Protein AF-A0A023GGV0-F1 (afdb_monomer)

Solvent-accessible surface area (backbone atoms only — not comparable to full-atom values): 5201 Å² total; per-residue (Å²): 108,55,76,78,77,37,46,68,47,42,52,51,40,54,75,67,69,54,82,83,84,68,62,47,73,94,45,60,68,54,46,52,50,48,51,52,53,34,45,76,72,72,39,51,68,45,80,42,54,42,87,46,84,59,97,56,65,63,65,44,64,76,46,74,47,79,46,74,67,62,64,74,66,51,38,74,65,50,62,88,50,48,77,103

InterPro domains:
  IPR002833 Peptidyl-tRNA hydrolase, PTH2 [PF01981] (2-84)
  IPR002833 Peptidyl-tRNA hydrolase, PTH2 [PTHR12649] (1-84)
  IPR002833 Peptidyl-tRNA hydrolase, PTH2 [TIGR00283] (3-84)
  IPR023476 Peptidyl-tRNA hydrolase II domain superfamily [G3DSA:3.40.1490.10] (1-84)
  IPR023476 Peptidyl-tRNA hydrolase II domain superfamily [SSF102462] (6-84)

pLDDT: mean 91.49, std 8.27, range [65.69, 97.44]

Nearest PDB structures (foldseek):
  1xty-assembly2_D  TM=9.727E-01  e=1.612E-07  Saccharolobus solfataricus P2
  2d3k-assembly1_B  TM=9.488E-01  e=1.508E-07  Pyrococcus horikoshii OT3
  1q7s-assembly3_A  TM=9.199E-01  e=1.612E-07  Homo sapiens
  2zv3-assembly3_F  TM=9.124E-01  e=2.745E-07  Methanocaldococcus jannaschii DSM 2661
  3erj-assembly1_A  TM=9.327E-01  e=7.961E-07  Archaeoglobus fulgidus

Structure (mmCIF, N/CA/C/O backbone):
data_AF-A0A023GGV0-F1
#
_entry.id   AF-A0A023GGV0-F1
#
loop_
_atom_site.group_PDB
_atom_site.id
_atom_site.type_symbol
_atom_site.label_atom_id
_atom_site.label_alt_id
_atom_site.label_comp_id
_atom_site.label_asym_id
_atom_site.label_entity_id
_atom_site.label_seq_id
_atom_site.pdbx_PDB_ins_code
_atom_site.Cartn_x
_atom_site.Cartn_y
_atom_site.Cartn_z
_atom_site.occupancy
_atom_site.B_iso_or_equiv
_atom_site.auth_seq_id
_atom_site.auth_comp_id
_atom_site.auth_asym_id
_atom_site.auth_atom_id
_atom_site.pdbx_PDB_model_num
ATOM 1 N N . GLN A 1 1 ? 0.114 11.572 6.383 1.00 74.44 1 GLN A N 1
ATOM 2 C CA . GLN A 1 1 ? -1.202 11.265 5.781 1.00 74.44 1 GLN A CA 1
ATOM 3 C C . GLN A 1 1 ? -2.115 10.587 6.809 1.00 74.44 1 GLN A C 1
ATOM 5 O O . GLN A 1 1 ? -3.006 11.261 7.305 1.00 74.44 1 GLN A O 1
ATOM 10 N N . ALA A 1 2 ? -1.823 9.367 7.289 1.00 83.62 2 ALA A N 1
ATOM 11 C CA . ALA A 1 2 ? -2.697 8.632 8.233 1.00 83.62 2 ALA A CA 1
ATOM 12 C C . ALA A 1 2 ? -3.039 9.363 9.543 1.00 83.62 2 ALA A C 1
ATOM 14 O O . ALA A 1 2 ? -4.184 9.347 9.979 1.00 83.62 2 ALA A O 1
ATOM 15 N N . GLN A 1 3 ? -2.082 10.077 10.142 1.00 88.94 3 GLN A N 1
ATOM 16 C CA . GLN A 1 3 ? -2.329 10.844 11.370 1.00 88.94 3 GLN A CA 1
ATOM 17 C C . GLN A 1 3 ? -3.380 11.954 11.192 1.00 88.94 3 GLN A C 1
ATOM 19 O O . GLN A 1 3 ? -4.045 12.324 12.155 1.00 88.94 3 GLN A O 1
ATOM 24 N N . ARG A 1 4 ? -3.533 12.485 9.972 1.00 90.06 4 ARG A N 1
ATOM 25 C CA . ARG A 1 4 ? -4.499 13.547 9.656 1.00 90.06 4 ARG A CA 1
ATOM 26 C C . ARG A 1 4 ? -5.830 12.966 9.178 1.00 90.06 4 ARG A C 1
ATOM 28 O O . ARG A 1 4 ? -6.872 13.454 9.590 1.00 90.06 4 ARG A O 1
ATOM 35 N N . GLU A 1 5 ? -5.787 11.927 8.345 1.00 90.25 5 GLU A N 1
ATOM 36 C CA . GLU A 1 5 ? -6.970 11.371 7.669 1.00 90.25 5 GLU A CA 1
ATOM 37 C C . GLU A 1 5 ? -7.680 10.281 8.485 1.00 90.25 5 GLU A C 1
ATOM 39 O O . GLU A 1 5 ? -8.904 10.265 8.569 1.00 90.25 5 GLU A O 1
ATOM 44 N N . THR A 1 6 ? -6.931 9.386 9.139 1.00 92.38 6 THR A N 1
ATOM 45 C CA . THR A 1 6 ? -7.479 8.234 9.876 1.00 92.38 6 THR A CA 1
ATOM 46 C C . THR A 1 6 ? -6.861 8.072 11.278 1.00 92.38 6 THR A C 1
ATOM 48 O O . THR A 1 6 ? -6.437 6.978 11.664 1.00 92.38 6 THR A O 1
ATOM 51 N N . PRO A 1 7 ? -6.858 9.121 12.130 1.00 94.25 7 PRO A N 1
ATOM 52 C CA . PRO A 1 7 ? -6.151 9.113 13.417 1.00 94.25 7 PRO A CA 1
ATOM 53 C C . PRO A 1 7 ? -6.618 8.020 14.390 1.00 94.25 7 PRO A C 1
ATOM 55 O O . PRO A 1 7 ? -5.838 7.558 15.221 1.00 94.25 7 PRO A O 1
ATOM 58 N N . LYS A 1 8 ? -7.888 7.597 14.318 1.00 94.75 8 LYS A N 1
ATOM 59 C CA . LYS A 1 8 ? -8.413 6.491 15.139 1.00 94.75 8 LYS A CA 1
ATOM 60 C C . LYS A 1 8 ? -7.854 5.137 14.691 1.00 94.75 8 LYS A C 1
ATOM 62 O O . LYS A 1 8 ? -7.414 4.369 15.541 1.00 94.75 8 LYS A O 1
ATOM 67 N N . ALA A 1 9 ? -7.847 4.874 13.381 1.00 93.69 9 ALA A N 1
ATOM 68 C CA . ALA A 1 9 ? -7.309 3.638 12.814 1.00 93.69 9 ALA A CA 1
ATOM 69 C C . ALA A 1 9 ? -5.799 3.535 13.060 1.00 93.69 9 ALA A C 1
ATOM 71 O O . ALA A 1 9 ? -5.320 2.484 13.477 1.00 93.69 9 ALA A O 1
ATOM 72 N N . LEU A 1 10 ? -5.076 4.652 12.907 1.00 95.56 10 LEU A N 1
ATOM 73 C CA . LEU A 1 10 ? -3.652 4.733 13.221 1.00 95.56 10 LEU A CA 1
ATOM 74 C C . LEU A 1 10 ? -3.366 4.348 14.679 1.00 95.56 10 LEU A C 1
ATOM 76 O O . LEU A 1 10 ? -2.579 3.440 14.919 1.00 95.56 10 LEU A O 1
ATOM 80 N N . ARG A 1 11 ? -4.064 4.959 15.648 1.00 96.31 11 ARG A N 1
ATOM 81 C CA . ARG A 1 11 ? -3.872 4.643 17.074 1.00 96.31 11 ARG A CA 1
ATOM 82 C C . ARG A 1 11 ? -4.198 3.193 17.423 1.00 96.31 11 ARG A C 1
ATOM 84 O O . ARG A 1 11 ? -3.545 2.617 18.288 1.00 96.31 11 ARG A O 1
ATOM 91 N N . LEU A 1 12 ? -5.231 2.613 16.809 1.00 95.62 12 LEU A N 1
ATOM 92 C CA . LEU A 1 12 ? -5.575 1.208 17.033 1.00 95.62 12 LEU A CA 1
ATOM 93 C C . LEU A 1 12 ? -4.463 0.291 16.515 1.00 95.62 12 LEU A C 1
ATOM 95 O O . LEU A 1 12 ?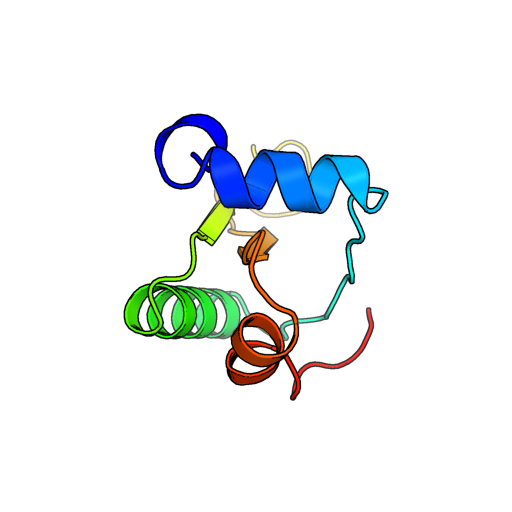 -4.009 -0.585 17.244 1.00 95.62 12 LEU A O 1
ATOM 99 N N . TRP A 1 13 ? -3.996 0.538 15.293 1.00 96.56 13 TRP A N 1
ATOM 100 C CA . TRP A 1 13 ? -2.902 -0.211 14.684 1.00 96.56 13 TRP A CA 1
ATOM 101 C C . TRP A 1 13 ? -1.607 -0.105 15.500 1.00 96.56 13 TRP A C 1
ATOM 103 O O . TRP A 1 13 ? -0.964 -1.120 15.755 1.00 96.56 13 TRP A O 1
ATOM 113 N N . GLU A 1 14 ? -1.262 1.086 15.996 1.00 96.50 14 GLU A N 1
ATOM 114 C CA . GLU A 1 14 ? -0.115 1.299 16.892 1.00 96.50 14 GLU A CA 1
ATOM 115 C C . GLU A 1 14 ? -0.237 0.488 18.191 1.00 96.50 14 GLU A C 1
ATOM 117 O O . GLU A 1 14 ? 0.712 -0.187 18.590 1.00 96.50 14 GLU A O 1
ATOM 122 N N . ARG A 1 15 ? -1.421 0.479 18.822 1.00 97.12 15 ARG A N 1
ATOM 123 C CA . ARG A 1 15 ? -1.696 -0.319 20.034 1.00 97.12 15 ARG A CA 1
ATOM 124 C C . ARG A 1 15 ? -1.640 -1.827 19.793 1.00 97.12 15 ARG A C 1
ATOM 126 O O . ARG A 1 15 ? -1.385 -2.574 20.728 1.00 97.12 15 ARG A O 1
ATOM 133 N N . GLN A 1 16 ? -1.867 -2.268 18.560 1.00 95.62 16 GLN A N 1
ATOM 134 C CA . GLN A 1 16 ? -1.793 -3.670 18.143 1.00 95.62 16 GLN A CA 1
ATOM 135 C C . GLN A 1 16 ? -0.394 -4.073 17.645 1.00 95.62 16 GLN A C 1
ATOM 137 O O . GLN A 1 16 ? -0.241 -5.086 16.968 1.00 95.62 16 GLN A O 1
ATOM 142 N N . GLY A 1 17 ? 0.641 -3.284 17.950 1.00 95.69 17 GLY A N 1
ATOM 143 C CA . GLY A 1 17 ? 2.015 -3.611 17.574 1.00 95.69 17 GLY A CA 1
ATOM 144 C C . GLY A 1 17 ? 2.351 -3.286 16.121 1.00 95.69 17 GLY A C 1
ATOM 145 O O . GLY A 1 17 ? 3.372 -3.750 15.621 1.00 95.69 17 GLY A O 1
ATOM 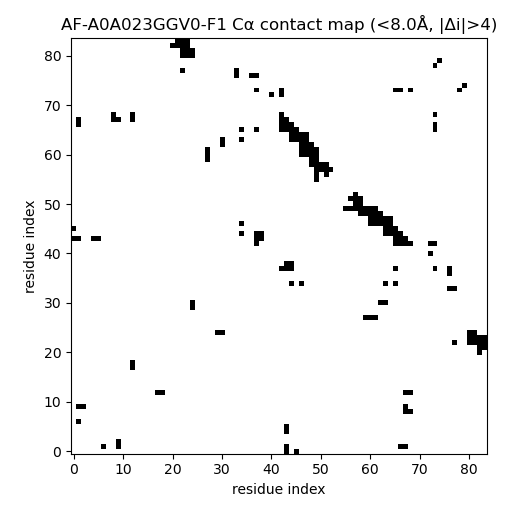146 N N . GLN A 1 18 ? 1.540 -2.454 15.454 1.00 95.12 18 GLN A N 1
ATOM 147 C CA . GLN A 1 18 ? 1.834 -1.840 14.158 1.00 95.12 18 GLN A CA 1
ATOM 148 C C . GLN A 1 18 ? 2.312 -2.838 13.086 1.00 95.12 18 GLN A C 1
ATOM 150 O O . GLN A 1 18 ? 3.332 -2.606 12.425 1.00 95.12 18 GLN A O 1
ATOM 155 N N . ARG A 1 19 ? 1.579 -3.953 12.927 1.00 95.25 19 ARG A N 1
ATOM 156 C CA . ARG A 1 19 ? 1.887 -5.042 11.981 1.00 95.25 19 ARG A CA 1
ATOM 157 C C . ARG A 1 19 ? 2.056 -4.513 10.555 1.00 95.25 19 ARG A C 1
ATOM 159 O O . ARG A 1 19 ? 1.238 -3.723 10.084 1.00 95.25 19 ARG A O 1
ATOM 166 N N . LYS A 1 20 ? 3.097 -4.983 9.868 1.00 96.44 20 LYS A N 1
ATOM 167 C CA . LYS A 1 20 ? 3.414 -4.663 8.469 1.00 96.44 20 LYS A CA 1
ATOM 168 C C . LYS A 1 20 ? 3.694 -5.972 7.735 1.00 96.44 20 LYS A C 1
ATOM 170 O O . LYS A 1 20 ? 4.389 -6.824 8.280 1.00 96.44 20 LYS A O 1
ATOM 175 N N . VAL A 1 21 ? 3.158 -6.116 6.527 1.00 96.38 21 VAL A N 1
ATOM 176 C CA . VAL A 1 21 ? 3.436 -7.241 5.623 1.00 96.38 21 VAL A CA 1
ATOM 177 C C . VAL A 1 21 ? 4.015 -6.651 4.347 1.00 96.38 21 VAL A C 1
ATOM 179 O O . VAL A 1 21 ? 3.473 -5.679 3.822 1.00 96.38 21 VAL A O 1
ATOM 182 N N . VAL A 1 22 ? 5.139 -7.198 3.888 1.00 97.12 22 VAL A N 1
ATOM 183 C CA . VAL A 1 22 ? 5.807 -6.745 2.666 1.00 97.12 22 VAL A CA 1
ATOM 184 C C . VAL A 1 22 ? 5.499 -7.742 1.560 1.00 97.12 22 VAL A C 1
ATOM 186 O O . VAL A 1 22 ? 5.755 -8.938 1.692 1.00 97.12 22 VAL A O 1
ATOM 189 N N . LEU A 1 23 ? 4.909 -7.229 0.488 1.00 96.75 23 LEU A N 1
ATOM 190 C CA . LEU A 1 23 ? 4.474 -7.992 -0.672 1.00 96.75 23 LEU A CA 1
ATOM 191 C C . LEU A 1 23 ? 5.195 -7.470 -1.909 1.00 96.75 23 LEU A C 1
ATOM 193 O O . LEU A 1 23 ? 5.610 -6.308 -1.958 1.00 96.75 23 LEU A O 1
ATOM 197 N N . ARG A 1 24 ? 5.331 -8.326 -2.917 1.00 94.12 24 ARG A N 1
ATOM 198 C CA . ARG A 1 24 ? 5.976 -7.983 -4.180 1.00 94.12 24 ARG A CA 1
ATOM 199 C C . ARG A 1 24 ? 4.936 -7.643 -5.243 1.00 94.12 24 ARG A C 1
ATOM 201 O O . ARG A 1 24 ? 4.151 -8.504 -5.630 1.00 94.12 24 ARG A O 1
ATOM 208 N N . ALA A 1 25 ? 5.005 -6.417 -5.757 1.00 93.75 25 ALA A N 1
ATOM 209 C CA . ALA A 1 25 ? 4.446 -6.054 -7.056 1.00 93.75 25 ALA A CA 1
ATOM 210 C C . ALA A 1 25 ? 5.516 -6.259 -8.143 1.00 93.75 25 ALA A C 1
ATOM 212 O O . ALA A 1 25 ? 6.713 -6.083 -7.901 1.00 93.75 25 ALA A O 1
ATOM 213 N N . SER A 1 26 ? 5.096 -6.658 -9.335 1.00 92.25 26 SER A N 1
ATOM 214 C CA . SER A 1 26 ? 5.975 -6.976 -10.462 1.00 92.25 26 SER A CA 1
ATOM 215 C C . SER A 1 26 ? 6.383 -5.735 -11.254 1.00 92.25 26 SER A C 1
ATOM 217 O O . SER A 1 26 ? 7.445 -5.738 -11.873 1.00 92.25 26 SER A O 1
ATOM 219 N N . THR A 1 27 ? 5.555 -4.685 -11.250 1.00 92.56 27 THR A N 1
ATOM 220 C CA . THR A 1 27 ? 5.777 -3.463 -12.042 1.00 92.56 27 THR A CA 1
ATOM 221 C C . THR A 1 27 ? 5.324 -2.196 -11.313 1.00 92.56 27 THR A C 1
ATOM 223 O O . THR A 1 27 ? 4.533 -2.247 -10.368 1.00 92.56 27 THR A O 1
ATOM 226 N N . GLU A 1 28 ? 5.805 -1.036 -11.775 1.00 91.94 28 GLU A N 1
ATOM 227 C CA . GLU A 1 28 ? 5.313 0.263 -11.299 1.00 91.94 28 GLU A CA 1
ATOM 228 C C . GLU A 1 28 ? 3.822 0.447 -11.622 1.00 91.94 28 GLU A C 1
ATOM 230 O O . GLU A 1 28 ? 3.059 0.827 -10.737 1.00 91.94 28 GLU A O 1
ATOM 235 N N . ASP A 1 29 ? 3.378 0.099 -12.833 1.00 93.75 29 ASP A N 1
ATOM 236 C CA . ASP A 1 29 ? 1.974 0.236 -13.250 1.00 93.75 29 ASP A CA 1
ATOM 237 C C . ASP A 1 29 ? 1.012 -0.608 -12.402 1.00 93.75 29 ASP A C 1
ATOM 239 O O . ASP A 1 29 ? -0.088 -0.160 -12.064 1.00 93.75 29 ASP A O 1
ATOM 243 N N . GLU A 1 30 ? 1.438 -1.804 -11.989 1.00 95.00 30 GLU A N 1
ATOM 244 C CA . GLU A 1 30 ? 0.694 -2.629 -11.036 1.00 95.00 30 GLU A CA 1
ATOM 245 C C . GLU A 1 30 ? 0.553 -1.915 -9.686 1.00 95.00 30 GLU A C 1
ATOM 247 O O . GLU A 1 30 ? -0.558 -1.809 -9.166 1.00 95.00 30 GLU A O 1
ATOM 252 N N . MET A 1 31 ? 1.632 -1.327 -9.148 1.00 95.56 31 MET A N 1
ATOM 253 C CA . MET A 1 31 ? 1.550 -0.521 -7.921 1.00 95.56 31 MET A CA 1
ATOM 254 C C . MET A 1 31 ? 0.598 0.671 -8.072 1.00 95.56 31 MET A C 1
ATOM 256 O O . MET A 1 31 ? -0.110 1.019 -7.127 1.00 95.56 31 MET A O 1
ATOM 260 N N . LEU A 1 32 ? 0.546 1.311 -9.241 1.00 95.62 32 LEU A N 1
ATOM 261 C CA . LEU A 1 32 ? -0.376 2.427 -9.478 1.00 95.62 32 LEU A CA 1
ATOM 262 C C . LEU A 1 32 ? -1.826 1.980 -9.558 1.00 95.62 32 LEU A C 1
ATOM 264 O O . LEU A 1 32 ? -2.699 2.644 -8.995 1.00 95.62 32 LEU A O 1
ATOM 268 N N . SER A 1 33 ? -2.063 0.839 -10.193 1.00 96.75 33 SER A N 1
ATOM 269 C CA . SER A 1 33 ? -3.380 0.219 -10.264 1.00 96.75 33 SER A CA 1
ATOM 270 C C . SER A 1 33 ? -3.872 -0.159 -8.865 1.00 96.75 33 SER A C 1
ATOM 272 O O . SER A 1 33 ? -4.967 0.241 -8.470 1.00 96.75 33 SER A O 1
ATOM 274 N N . LEU A 1 34 ? -3.025 -0.810 -8.058 1.00 97.44 34 LEU A N 1
ATOM 275 C CA . LEU A 1 34 ? -3.315 -1.151 -6.661 1.00 97.44 34 LEU A CA 1
ATOM 276 C C . LEU A 1 34 ? -3.598 0.090 -5.807 1.00 97.44 34 LEU A C 1
ATOM 278 O O . LEU A 1 34 ? -4.520 0.081 -4.994 1.00 97.44 34 LEU A O 1
ATOM 282 N N . ALA A 1 35 ? -2.853 1.181 -6.007 1.00 97.12 35 ALA A N 1
ATOM 283 C CA . ALA A 1 35 ? -3.109 2.439 -5.310 1.00 97.12 35 ALA A CA 1
ATOM 284 C C . ALA A 1 35 ? -4.485 3.025 -5.670 1.00 97.12 35 ALA A C 1
ATOM 286 O O . ALA A 1 35 ? -5.17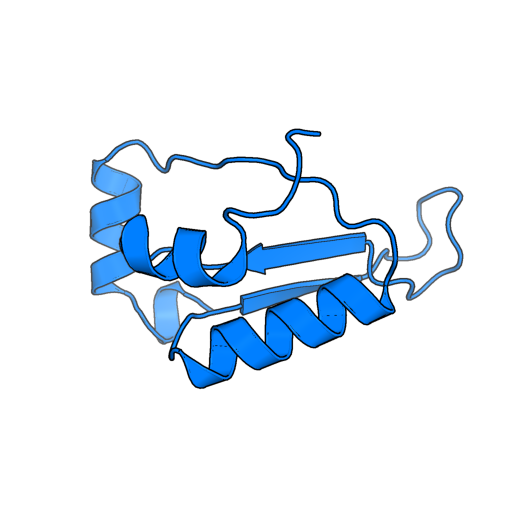2 3.558 -4.797 1.00 97.12 35 ALA A O 1
ATOM 287 N N . GLY A 1 36 ? -4.895 2.925 -6.938 1.00 97.38 36 GLY A N 1
ATOM 288 C CA . GLY A 1 36 ? -6.222 3.335 -7.399 1.00 97.38 36 GLY A CA 1
ATOM 289 C C . GLY A 1 36 ? -7.339 2.519 -6.751 1.00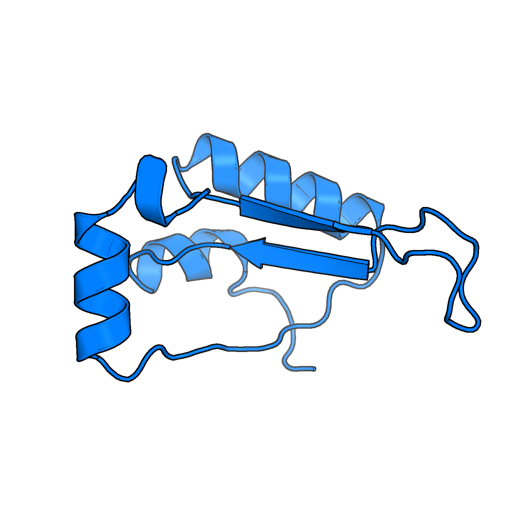 97.38 36 GLY A C 1
ATOM 290 O O . GLY A 1 36 ? -8.263 3.099 -6.180 1.00 97.38 36 GLY A O 1
ATOM 291 N N . VAL A 1 37 ? -7.206 1.190 -6.764 1.00 97.19 37 VAL A N 1
ATOM 292 C CA . VAL A 1 37 ? -8.163 0.265 -6.135 1.00 97.19 37 VAL A CA 1
ATOM 293 C C . VAL A 1 37 ? -8.241 0.496 -4.622 1.00 97.19 37 VAL A C 1
ATOM 295 O O . VAL A 1 37 ? -9.323 0.640 -4.067 1.00 97.19 37 VAL A O 1
ATOM 298 N N . ALA A 1 38 ? -7.110 0.634 -3.930 1.00 97.31 38 ALA A N 1
ATOM 299 C CA . ALA A 1 38 ? -7.109 0.938 -2.499 1.00 97.31 38 ALA A CA 1
ATOM 300 C C . ALA A 1 38 ? -7.879 2.230 -2.182 1.00 97.31 38 ALA A C 1
ATOM 302 O O . ALA A 1 38 ? -8.719 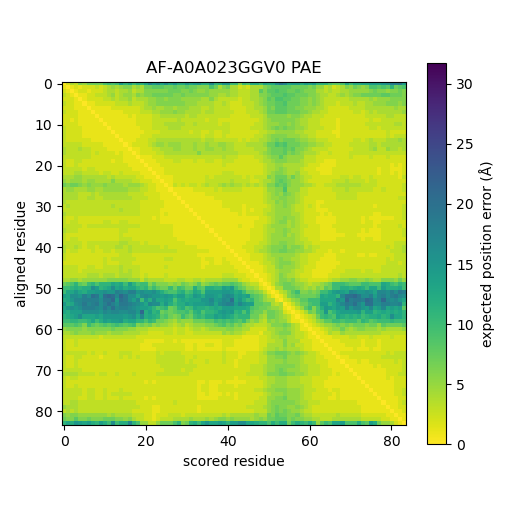2.248 -1.280 1.00 97.31 38 ALA A O 1
ATOM 303 N N . ARG A 1 39 ? -7.664 3.296 -2.961 1.00 96.06 39 ARG A N 1
ATOM 304 C CA . ARG A 1 39 ? -8.391 4.560 -2.776 1.00 96.06 39 ARG A CA 1
ATOM 305 C C . ARG A 1 39 ? -9.886 4.426 -3.053 1.00 96.06 39 ARG A C 1
ATOM 307 O O . ARG A 1 39 ? -10.666 5.031 -2.322 1.00 96.06 39 ARG A O 1
ATOM 314 N N . SER A 1 40 ? -10.305 3.635 -4.046 1.00 96.44 40 SER A N 1
ATOM 315 C CA . SER A 1 40 ? -11.735 3.403 -4.304 1.00 96.44 40 SER A CA 1
ATOM 316 C C . SER A 1 40 ? -12.414 2.612 -3.182 1.00 96.44 40 SER A C 1
ATOM 318 O O . SER A 1 40 ? -13.609 2.775 -2.961 1.00 96.44 40 SER A O 1
ATOM 320 N N . HIS A 1 41 ? -11.651 1.822 -2.423 1.00 93.44 41 HIS A N 1
ATOM 321 C CA . HIS A 1 41 ? -12.094 1.161 -1.190 1.00 93.44 41 HIS A CA 1
ATOM 322 C C . HIS A 1 41 ? -12.013 2.066 0.058 1.00 93.44 41 HIS A C 1
ATOM 324 O O . HIS A 1 41 ? -12.253 1.607 1.174 1.00 93.44 41 HIS A O 1
ATOM 330 N N . GLY A 1 42 ? -11.665 3.349 -0.099 1.00 94.25 42 GLY A N 1
ATOM 331 C CA . GLY A 1 42 ? -11.516 4.296 1.009 1.00 94.25 42 GLY A CA 1
ATOM 332 C C . GLY A 1 42 ? -10.266 4.065 1.862 1.00 94.25 42 GLY A C 1
ATOM 333 O O . GLY A 1 42 ? -10.172 4.586 2.975 1.00 94.25 42 GLY A O 1
ATOM 334 N N . LEU A 1 43 ? -9.304 3.281 1.368 1.00 96.25 43 LEU A N 1
ATOM 335 C CA . LEU A 1 43 ? -8.046 3.036 2.059 1.00 96.25 43 LEU A CA 1
ATOM 336 C C . LEU A 1 43 ? -7.073 4.180 1.820 1.00 96.25 43 LEU A C 1
ATOM 338 O O . LEU A 1 43 ? -6.893 4.671 0.703 1.00 96.25 43 LEU A O 1
ATOM 342 N N . ILE A 1 44 ? -6.377 4.551 2.887 1.00 95.50 44 ILE A N 1
ATOM 343 C CA . ILE A 1 44 ? -5.267 5.479 2.777 1.00 95.50 44 ILE A CA 1
ATOM 344 C C . ILE A 1 44 ? -4.071 4.788 2.117 1.00 95.50 44 ILE A C 1
ATOM 346 O O . ILE A 1 44 ? -3.746 3.638 2.421 1.00 95.50 44 ILE A O 1
ATOM 350 N N . THR A 1 45 ? -3.416 5.508 1.208 1.00 96.31 45 THR A N 1
ATOM 351 C CA . THR A 1 45 ? -2.269 5.005 0.445 1.00 96.31 45 THR A CA 1
ATOM 352 C C . THR A 1 45 ? -1.124 6.000 0.461 1.00 96.31 45 THR A C 1
ATOM 354 O O . THR A 1 45 ? -1.371 7.203 0.376 1.00 96.31 45 THR A O 1
ATOM 357 N N . SER A 1 46 ? 0.113 5.511 0.461 1.00 95.38 46 SER A N 1
ATOM 358 C CA . SER A 1 46 ? 1.315 6.331 0.296 1.00 95.38 46 SER A CA 1
ATOM 359 C C . SER A 1 46 ? 2.207 5.739 -0.790 1.00 95.38 46 SER A C 1
ATOM 361 O O . SER A 1 46 ? 2.605 4.584 -0.687 1.00 95.38 46 SER A O 1
ATOM 363 N N . LEU A 1 47 ? 2.524 6.516 -1.826 1.00 93.75 47 LEU A N 1
ATOM 364 C CA . LEU A 1 47 ? 3.484 6.124 -2.861 1.00 93.75 47 LEU A CA 1
ATOM 365 C C . LEU A 1 47 ? 4.837 6.760 -2.556 1.00 93.75 47 LEU A C 1
ATOM 367 O O . LEU A 1 47 ? 4.955 7.986 -2.525 1.00 93.75 47 LEU A O 1
ATOM 371 N N . VAL A 1 48 ? 5.852 5.925 -2.363 1.00 91.62 48 VAL A N 1
ATOM 372 C CA . VAL A 1 48 ? 7.234 6.349 -2.141 1.00 91.62 48 VAL A CA 1
ATOM 373 C C . VAL A 1 48 ? 7.956 6.381 -3.480 1.00 91.62 48 VAL A C 1
ATOM 375 O O . VAL A 1 48 ? 7.904 5.424 -4.253 1.00 91.62 48 VAL A O 1
ATOM 378 N N . ARG A 1 49 ? 8.625 7.500 -3.753 1.00 89.12 49 ARG A N 1
ATOM 379 C CA . ARG A 1 49 ? 9.512 7.662 -4.905 1.00 89.12 49 ARG A CA 1
ATOM 380 C C . ARG A 1 49 ? 10.950 7.586 -4.438 1.00 89.12 49 ARG A C 1
ATOM 382 O O . ARG A 1 49 ? 11.281 8.174 -3.407 1.00 89.12 49 ARG A O 1
ATOM 389 N N . ASP A 1 50 ? 11.784 6.896 -5.202 1.00 82.38 50 ASP A N 1
ATOM 390 C CA . ASP A 1 50 ? 13.212 6.928 -4.956 1.00 82.38 50 ASP A CA 1
ATOM 391 C C . A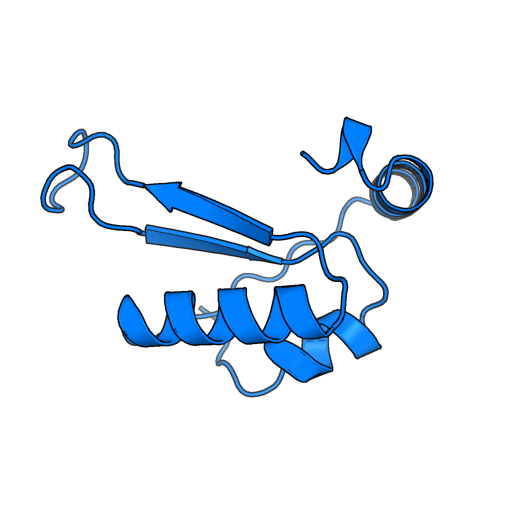SP A 1 50 ? 13.751 8.338 -5.193 1.00 82.38 50 ASP A C 1
ATOM 393 O O . ASP A 1 50 ? 13.460 8.986 -6.203 1.00 82.38 50 ASP A O 1
ATOM 397 N N . ALA A 1 51 ? 14.552 8.811 -4.245 1.00 73.94 51 ALA A N 1
ATOM 398 C CA . ALA A 1 51 ? 15.144 10.139 -4.296 1.00 73.94 51 ALA A CA 1
ATOM 399 C C . ALA A 1 51 ? 16.352 10.224 -5.253 1.00 73.94 51 ALA A C 1
ATOM 401 O O . ALA A 1 51 ? 17.041 11.241 -5.255 1.00 73.94 51 ALA A O 1
ATOM 402 N N . GLY A 1 52 ? 16.647 9.170 -6.026 1.00 65.69 52 GLY A N 1
ATOM 403 C CA . GLY A 1 52 ? 17.834 9.089 -6.877 1.00 65.69 52 GLY A CA 1
ATOM 404 C C . GLY A 1 52 ? 19.117 8.834 -6.087 1.00 65.69 52 GLY A C 1
ATOM 405 O O . GLY A 1 52 ? 20.201 9.186 -6.539 1.00 65.69 52 GLY A O 1
ATOM 406 N N . ARG A 1 53 ? 18.997 8.276 -4.874 1.00 68.62 53 ARG A N 1
ATOM 407 C CA . ARG A 1 53 ? 20.138 7.876 -4.026 1.00 68.62 53 ARG A CA 1
ATOM 408 C C . ARG A 1 53 ? 20.417 6.377 -4.098 1.00 68.62 53 ARG A C 1
ATOM 410 O O . ARG A 1 53 ? 21.282 5.878 -3.383 1.00 68.62 53 ARG A O 1
ATOM 417 N N . THR A 1 54 ? 19.664 5.669 -4.931 1.00 72.00 54 THR A N 1
ATOM 418 C CA . THR A 1 54 ? 19.824 4.242 -5.189 1.00 72.00 54 THR A CA 1
ATOM 419 C C . THR A 1 54 ? 20.253 4.016 -6.635 1.00 72.00 54 THR A C 1
ATOM 421 O O . THR A 1 54 ? 20.432 4.957 -7.403 1.00 72.00 54 THR A O 1
ATOM 424 N N . GLN A 1 55 ? 20.441 2.752 -7.006 1.00 70.81 55 GLN A N 1
ATOM 425 C CA . GLN A 1 55 ? 20.789 2.350 -8.372 1.00 70.81 55 GLN A CA 1
ATOM 426 C C . GLN A 1 55 ? 19.609 2.472 -9.357 1.00 70.81 55 GLN A C 1
ATOM 428 O O . GLN A 1 55 ? 19.776 2.196 -10.542 1.00 70.81 55 GLN A O 1
ATOM 433 N N . LEU A 1 56 ? 18.419 2.853 -8.881 1.00 69.69 56 LEU A N 1
ATOM 434 C CA . LEU A 1 56 ? 17.246 3.087 -9.718 1.00 69.69 56 LEU A CA 1
ATOM 435 C C . LEU A 1 56 ? 17.268 4.496 -10.314 1.00 69.69 56 LEU A C 1
ATOM 437 O O . LEU A 1 56 ? 17.889 5.415 -9.779 1.00 69.69 56 LEU A O 1
ATOM 441 N N . ALA A 1 57 ? 16.551 4.671 -11.424 1.00 69.75 57 ALA A N 1
ATOM 442 C CA . ALA A 1 57 ? 16.377 5.988 -12.012 1.00 69.75 57 ALA A CA 1
ATOM 443 C C . AL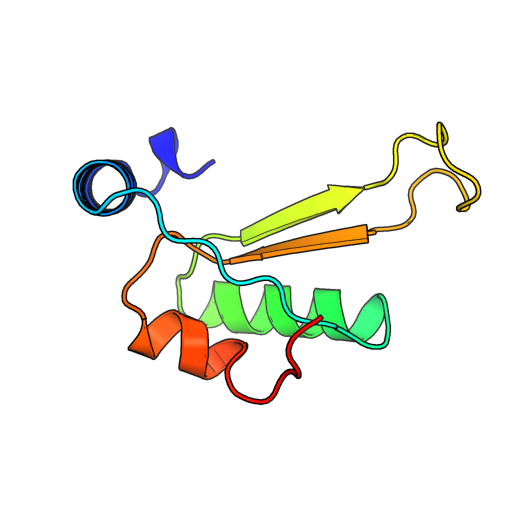A A 1 57 ? 15.697 6.935 -10.994 1.00 69.75 57 ALA A C 1
ATOM 445 O O . ALA A 1 57 ? 14.718 6.550 -10.345 1.00 69.75 57 ALA A O 1
ATOM 446 N N . PRO A 1 58 ? 16.185 8.178 -10.833 1.00 73.44 58 PRO A N 1
ATOM 447 C CA . PRO A 1 58 ? 15.553 9.146 -9.946 1.00 73.44 58 PRO A CA 1
ATOM 448 C C . PRO A 1 58 ? 14.068 9.331 -10.275 1.00 73.44 58 PRO A C 1
ATOM 450 O O . PRO A 1 58 ? 13.693 9.507 -11.434 1.00 73.44 58 PRO A O 1
ATOM 453 N N . GLY A 1 59 ? 13.216 9.323 -9.249 1.00 75.56 59 GLY A N 1
ATOM 454 C CA . GLY A 1 59 ? 11.775 9.529 -9.405 1.00 75.56 59 GLY A CA 1
ATOM 455 C C . GLY A 1 59 ? 10.948 8.265 -9.661 1.00 75.56 59 GLY A C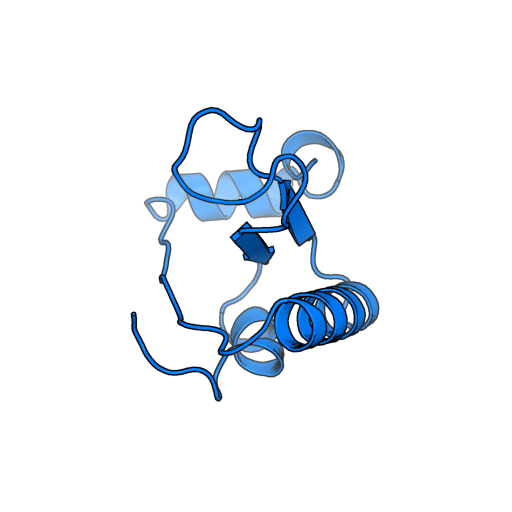 1
ATOM 456 O O . GLY A 1 59 ? 9.718 8.368 -9.623 1.00 75.56 59 GLY A O 1
ATOM 457 N N . THR A 1 60 ? 11.576 7.095 -9.838 1.00 81.88 60 THR A N 1
ATOM 458 C CA . THR A 1 60 ? 10.876 5.800 -9.895 1.00 81.88 60 THR A CA 1
ATOM 459 C C . THR A 1 60 ? 10.082 5.562 -8.613 1.00 81.88 60 THR A C 1
ATOM 461 O O . THR A 1 60 ? 10.583 5.785 -7.507 1.00 81.88 60 THR A O 1
ATOM 464 N N . ARG A 1 61 ? 8.829 5.108 -8.731 1.00 87.69 61 ARG A N 1
ATOM 465 C CA . ARG A 1 61 ? 8.023 4.717 -7.564 1.00 87.69 61 ARG A CA 1
ATOM 466 C C . ARG A 1 61 ? 8.430 3.317 -7.139 1.00 87.69 61 ARG A C 1
ATOM 468 O O . ARG A 1 61 ? 8.338 2.383 -7.923 1.00 87.69 61 ARG A O 1
ATOM 475 N N . THR A 1 62 ? 8.887 3.183 -5.901 1.00 89.31 62 THR A N 1
ATOM 476 C CA . THR A 1 62 ? 9.488 1.936 -5.408 1.00 89.31 62 THR A CA 1
ATOM 477 C C . THR A 1 62 ? 8.599 1.187 -4.434 1.00 89.31 62 THR A C 1
ATOM 479 O O . THR A 1 62 ? 8.697 -0.032 -4.346 1.00 89.31 62 THR A O 1
ATOM 482 N N . VAL A 1 63 ? 7.733 1.893 -3.701 1.00 93.75 63 VAL A N 1
ATOM 483 C CA . VAL A 1 63 ? 6.881 1.286 -2.673 1.00 93.75 63 VAL A CA 1
ATOM 484 C C . VAL A 1 63 ? 5.499 1.928 -2.665 1.00 93.75 63 VAL A C 1
ATOM 486 O O . VAL A 1 63 ? 5.365 3.153 -2.696 1.00 93.75 63 VAL A O 1
ATOM 489 N N . LEU A 1 64 ? 4.473 1.088 -2.538 1.00 96.56 64 LEU A N 1
ATOM 490 C CA . LEU A 1 64 ? 3.120 1.473 -2.155 1.00 96.56 64 LEU A CA 1
ATOM 491 C C . LEU A 1 64 ? 2.848 1.009 -0.717 1.00 96.56 64 LEU A C 1
ATOM 493 O O . LEU A 1 64 ? 2.889 -0.181 -0.423 1.00 96.56 64 LEU A O 1
ATOM 497 N N . GLY A 1 65 ? 2.524 1.942 0.173 1.00 97.00 65 GLY A N 1
ATOM 498 C CA . GLY A 1 65 ? 1.917 1.648 1.468 1.00 97.00 65 GLY A CA 1
ATOM 499 C C . GLY A 1 65 ? 0.394 1.686 1.370 1.00 97.00 65 GLY A C 1
ATOM 500 O O . GLY A 1 65 ? -0.149 2.645 0.822 1.00 97.00 65 GLY A O 1
ATOM 501 N N . VAL A 1 66 ? -0.282 0.681 1.930 1.00 97.38 66 VAL A N 1
ATOM 502 C CA . VAL A 1 66 ? -1.748 0.593 2.035 1.00 97.38 66 VAL A CA 1
ATOM 503 C C . VAL A 1 66 ? -2.129 0.455 3.510 1.00 97.38 66 VAL A C 1
ATOM 505 O O . VAL A 1 66 ? -1.594 -0.399 4.215 1.00 97.38 66 VAL A O 1
ATOM 508 N N . GLY A 1 67 ? -3.046 1.298 3.987 1.00 96.00 67 GLY A N 1
ATOM 509 C CA . GLY A 1 67 ? -3.482 1.322 5.385 1.00 96.00 67 GLY A CA 1
ATOM 510 C C . GLY A 1 67 ? -2.722 2.327 6.269 1.00 96.00 67 GLY A C 1
ATOM 511 O O . GLY A 1 67 ? -1.965 3.162 5.768 1.00 96.00 67 GLY A O 1
ATOM 512 N N . PRO A 1 68 ? -2.934 2.295 7.599 1.00 95.75 68 PRO A N 1
ATOM 513 C CA . PRO A 1 68 ? -3.551 1.209 8.367 1.00 95.75 68 PRO A CA 1
ATOM 514 C C . PRO A 1 68 ? -5.074 1.107 8.192 1.00 95.75 68 PRO A C 1
ATOM 516 O O . PRO A 1 68 ? -5.770 2.120 8.140 1.00 95.75 68 PRO A O 1
ATOM 519 N N . ALA A 1 69 ? -5.579 -0.127 8.120 1.00 95.38 69 ALA A N 1
ATOM 520 C CA . ALA A 1 69 ? -6.993 -0.476 7.969 1.00 95.38 69 ALA A CA 1
ATOM 521 C C . ALA A 1 69 ? -7.241 -1.931 8.438 1.00 95.38 69 ALA A C 1
ATOM 523 O O . ALA A 1 69 ? -6.265 -2.660 8.637 1.00 95.38 69 ALA A O 1
ATOM 524 N N . PRO A 1 70 ? -8.505 -2.363 8.630 1.00 95.12 70 PRO A N 1
ATOM 525 C CA . PRO A 1 70 ? -8.839 -3.770 8.853 1.00 95.12 70 PRO A CA 1
ATOM 526 C C . PRO A 1 70 ? -8.211 -4.694 7.804 1.00 95.12 70 PRO A C 1
ATOM 528 O O . PRO A 1 70 ? -8.221 -4.377 6.615 1.00 95.12 70 PRO A O 1
ATOM 531 N N . GLU A 1 71 ? -7.706 -5.844 8.252 1.00 95.38 71 GLU A N 1
ATOM 532 C CA . GLU A 1 71 ? -6.999 -6.830 7.421 1.00 95.38 71 GLU A CA 1
ATOM 533 C C . GLU A 1 71 ? -7.806 -7.230 6.187 1.00 95.38 71 GLU A C 1
ATOM 535 O O . GLU A 1 71 ? -7.294 -7.158 5.079 1.00 95.38 71 GLU A O 1
ATOM 540 N N . GLN A 1 72 ? -9.103 -7.490 6.353 1.00 95.94 72 GLN A N 1
ATOM 541 C CA . GLN A 1 72 ? -9.986 -7.894 5.259 1.00 95.94 72 GLN A CA 1
ATOM 542 C C . GLN A 1 72 ? -10.073 -6.842 4.142 1.00 95.94 72 GLN A C 1
ATOM 544 O O . GLN A 1 72 ? -10.215 -7.196 2.975 1.00 95.94 72 GLN A O 1
ATOM 549 N N . LEU A 1 73 ? -9.991 -5.548 4.479 1.00 96.12 73 LEU A N 1
ATOM 550 C CA . LEU A 1 73 ? -10.009 -4.479 3.477 1.00 96.12 73 LEU A CA 1
ATOM 551 C C . LEU A 1 73 ? -8.658 -4.343 2.774 1.00 96.12 73 LEU A C 1
ATOM 553 O O . LEU A 1 73 ? -8.629 -4.075 1.577 1.00 96.12 73 LEU A O 1
ATOM 557 N N . VAL A 1 74 ? -7.552 -4.531 3.499 1.00 97.06 74 VAL A N 1
ATOM 558 C CA . VAL A 1 74 ? -6.208 -4.527 2.904 1.00 97.06 74 VAL A CA 1
ATOM 559 C C . VAL A 1 74 ? -6.053 -5.725 1.961 1.00 97.06 74 VAL A C 1
ATOM 561 O O . VAL A 1 74 ? -5.659 -5.545 0.811 1.00 97.06 74 VAL A O 1
ATOM 564 N N . ASP A 1 75 ? -6.468 -6.916 2.390 1.00 97.00 75 ASP A N 1
ATOM 565 C CA . ASP A 1 75 ? -6.375 -8.153 1.610 1.00 97.00 75 ASP A CA 1
ATOM 566 C C . ASP A 1 75 ? -7.271 -8.151 0.370 1.00 97.00 75 ASP A C 1
ATOM 568 O O . ASP A 1 75 ? -6.893 -8.726 -0.650 1.00 97.00 75 ASP A O 1
ATOM 572 N N . ALA A 1 76 ? -8.406 -7.444 0.397 1.00 96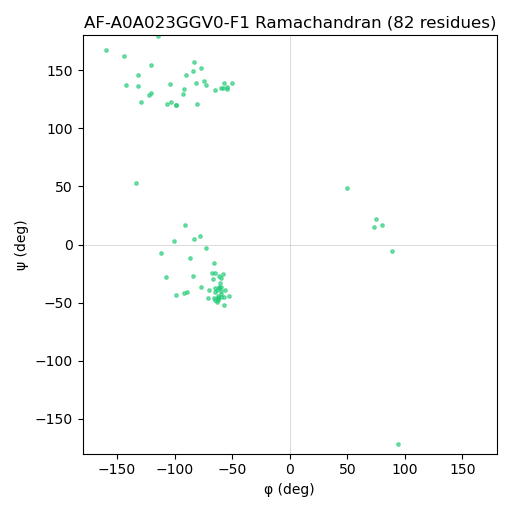.75 76 ALA A N 1
ATOM 573 C CA . ALA A 1 76 ? -9.221 -7.233 -0.800 1.00 96.75 76 ALA A CA 1
ATOM 574 C C . ALA A 1 76 ? -8.434 -6.551 -1.937 1.00 96.75 76 ALA A C 1
ATOM 576 O O . ALA A 1 76 ? -8.763 -6.734 -3.107 1.00 96.75 76 ALA A O 1
ATOM 577 N N . VAL A 1 77 ? -7.384 -5.792 -1.601 1.00 96.88 77 VAL A N 1
ATOM 578 C CA . VAL A 1 77 ? -6.501 -5.138 -2.571 1.00 96.88 77 VAL A CA 1
ATOM 579 C C . VAL A 1 77 ? -5.222 -5.938 -2.796 1.00 96.88 77 VAL A C 1
ATOM 581 O O . VAL A 1 77 ? -4.790 -6.075 -3.934 1.00 96.88 77 VAL A O 1
ATOM 584 N N . THR A 1 78 ? -4.597 -6.462 -1.739 1.00 97.12 78 THR A N 1
ATOM 585 C CA . THR A 1 78 ? -3.228 -7.001 -1.812 1.00 97.12 78 THR A CA 1
ATOM 586 C C . THR A 1 78 ? -3.121 -8.512 -1.629 1.00 97.12 78 THR A C 1
ATOM 588 O O . THR A 1 78 ? -2.039 -9.056 -1.821 1.00 97.12 78 THR A O 1
ATOM 591 N N . GLY A 1 79 ? -4.201 -9.214 -1.282 1.00 96.12 79 GLY A N 1
ATOM 592 C CA . GLY A 1 79 ? -4.166 -10.630 -0.887 1.00 96.12 79 GLY A CA 1
ATOM 593 C C . GLY A 1 79 ? -3.748 -11.605 -1.994 1.00 96.12 79 GLY A C 1
ATOM 594 O O . GLY A 1 79 ? -3.382 -12.740 -1.710 1.00 96.12 79 GLY A O 1
ATOM 595 N N . HIS A 1 80 ? -3.768 -11.168 -3.255 1.00 95.88 80 HIS A N 1
ATOM 596 C CA . HIS A 1 80 ? -3.289 -11.946 -4.401 1.00 95.88 80 HIS A CA 1
ATOM 597 C C . HIS A 1 80 ? -1.780 -11.783 -4.661 1.00 95.88 80 HIS A C 1
ATOM 599 O O . HIS A 1 80 ? -1.213 -12.520 -5.470 1.00 95.88 80 HIS A O 1
ATOM 605 N N . LEU A 1 81 ? -1.125 -10.817 -4.008 1.00 96.38 81 LEU A N 1
ATOM 606 C CA . LEU A 1 81 ? 0.306 -10.580 -4.162 1.00 96.38 81 LEU A CA 1
ATOM 607 C C . LEU A 1 81 ? 1.112 -11.613 -3.374 1.00 96.38 81 LEU A C 1
ATOM 609 O O . LEU A 1 81 ? 0.687 -12.126 -2.339 1.00 96.38 81 LEU A O 1
ATOM 613 N N . LYS A 1 82 ? 2.322 -11.898 -3.854 1.00 92.81 82 LYS A N 1
ATOM 614 C CA . LYS A 1 82 ? 3.238 -12.824 -3.183 1.00 92.81 82 LYS A CA 1
ATOM 615 C C . LYS A 1 82 ? 4.029 -12.103 -2.095 1.00 92.81 82 LYS A C 1
ATOM 617 O O . LYS A 1 82 ? 4.353 -10.923 -2.243 1.00 92.81 82 LYS A O 1
ATOM 622 N N . LEU A 1 83 ? 4.379 -12.834 -1.037 1.00 91.94 83 LEU A N 1
ATOM 623 C CA . LEU A 1 83 ? 5.358 -12.379 -0.047 1.00 91.94 83 LEU A CA 1
ATOM 624 C C . LEU A 1 83 ? 6.687 -12.051 -0.743 1.00 91.94 83 LEU A C 1
ATOM 626 O O . LEU A 1 83 ? 7.075 -12.749 -1.685 1.00 91.94 83 LEU A O 1
ATOM 630 N N . TYR A 1 84 ? 7.315 -10.955 -0.309 1.00 78.00 84 TYR A N 1
ATOM 631 C CA . TYR A 1 84 ? 8.616 -10.510 -0.812 1.00 78.00 84 TYR A CA 1
ATOM 632 C C . TYR A 1 84 ? 9.755 -11.398 -0.307 1.00 78.00 84 TYR A C 1
ATOM 634 O O . TYR A 1 84 ? 9.738 -11.737 0.899 1.00 78.00 84 TYR A O 1
#

Organism: Amblyomma triste (NCBI:txid251400)

Secondary structure (DSSP, 8-state):
-HHHH-HHHHHHHHHTT-----EE-SSHHHHHHHHHHHHHTT--EEEEEP-S-SSSPTT-EEEEEE-SS-HHHHHHHHTTSEE-

Sequence (84 aa):
QAQRETPKALRLWERQGQRKVVLRASTEDEMLSLAGVARSHGLITSLVRDAGRTQLAPGTRTVLGVGPAPEQLVDAVTGHLKLY

Radius of gyration: 13.41 Å; Cα contacts (8 Å, |Δi|>4): 103; chains: 1; bounding box: 33×26×33 Å

Foldseek 3Di:
DCCPQPVPLVVVCVVVVVDDFAFDDPDLVLLVVLVVVLVVLVWDKDWDFDCCPDPDDGGRTDDMDTDPDPPVSNCVRPVPTHGD

Mean predicted aligned error: 4.03 Å